Protein AF-A0A2E8KBR9-F1 (afdb_monomer_lite)

Structure (mmCIF, N/CA/C/O backbone):
data_AF-A0A2E8KBR9-F1
#
_entry.id   AF-A0A2E8KBR9-F1
#
loop_
_atom_site.group_PDB
_atom_site.id
_atom_site.type_symbol
_atom_site.label_atom_id
_atom_site.label_alt_id
_atom_site.label_comp_id
_atom_site.label_asym_id
_atom_site.label_entity_id
_atom_site.label_seq_id
_atom_site.pdbx_PDB_ins_code
_atom_site.Cartn_x
_atom_site.Cartn_y
_atom_site.Cartn_z
_atom_site.occupancy
_atom_site.B_iso_or_equiv
_atom_site.auth_seq_id
_atom_site.auth_comp_id
_atom_site.auth_asym_id
_atom_site.auth_atom_id
_atom_site.pdbx_PDB_model_num
ATOM 1 N N . MET A 1 1 ? 1.069 -12.511 -8.584 1.00 47.69 1 MET A N 1
ATOM 2 C CA . MET A 1 1 ? 0.709 -11.180 -8.049 1.00 47.69 1 MET A CA 1
ATOM 3 C C . MET A 1 1 ? 1.315 -10.931 -6.672 1.00 47.69 1 MET A C 1
ATOM 5 O O . MET A 1 1 ? 1.448 -9.773 -6.313 1.00 47.69 1 MET A O 1
ATOM 9 N N . ASP A 1 2 ? 1.726 -11.966 -5.930 1.00 43.69 2 ASP A N 1
ATOM 10 C CA . ASP A 1 2 ? 2.171 -11.793 -4.537 1.00 43.69 2 ASP A CA 1
ATOM 11 C C . ASP A 1 2 ? 3.597 -11.231 -4.379 1.00 43.69 2 ASP A C 1
ATOM 13 O O . ASP A 1 2 ? 3.884 -10.569 -3.392 1.00 43.69 2 ASP A O 1
ATOM 17 N N . LEU A 1 3 ? 4.471 -11.381 -5.381 1.00 49.12 3 LEU A N 1
ATOM 18 C CA . LEU A 1 3 ? 5.871 -10.926 -5.304 1.00 49.12 3 LEU A CA 1
ATOM 19 C C . LEU A 1 3 ? 6.063 -9.403 -5.461 1.00 49.12 3 LEU A C 1
ATOM 21 O O . LEU A 1 3 ? 7.118 -8.882 -5.132 1.00 49.12 3 LEU A O 1
ATOM 25 N N . GLN A 1 4 ? 5.064 -8.667 -5.960 1.00 49.97 4 GLN A N 1
ATOM 26 C CA . GLN A 1 4 ? 5.189 -7.219 -6.225 1.00 49.97 4 GLN A CA 1
ATOM 27 C C . GLN A 1 4 ? 4.837 -6.346 -5.012 1.00 49.97 4 GLN A C 1
ATOM 29 O O . GLN A 1 4 ? 5.012 -5.130 -5.052 1.00 49.97 4 GLN A O 1
ATOM 34 N N . ILE A 1 5 ? 4.328 -6.955 -3.940 1.00 55.50 5 ILE A N 1
ATOM 35 C CA . ILE A 1 5 ? 3.918 -6.259 -2.717 1.00 55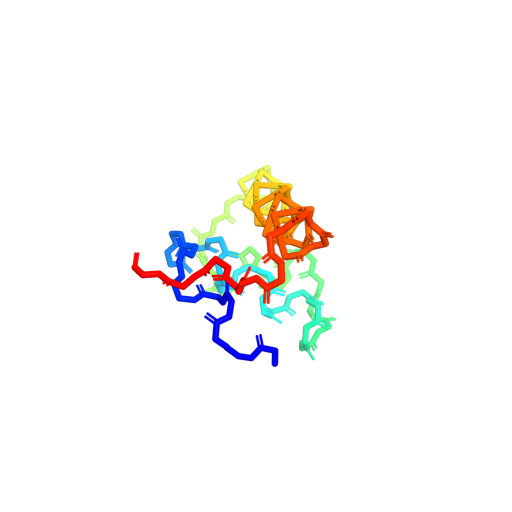.50 5 ILE A CA 1
ATOM 36 C C . ILE A 1 5 ? 5.097 -6.103 -1.740 1.00 55.50 5 ILE A C 1
ATOM 38 O O . ILE A 1 5 ? 5.076 -5.186 -0.925 1.00 55.50 5 ILE A O 1
ATOM 42 N N . GLU A 1 6 ? 6.138 -6.934 -1.840 1.00 53.28 6 GLU A N 1
ATOM 43 C CA . GLU A 1 6 ? 7.272 -6.937 -0.899 1.00 53.28 6 GLU A CA 1
ATOM 44 C C . GLU A 1 6 ? 8.230 -5.742 -1.071 1.00 53.28 6 GLU A C 1
ATOM 46 O O . GLU A 1 6 ? 8.820 -5.289 -0.095 1.00 53.28 6 GLU A O 1
ATOM 51 N N . GLU A 1 7 ? 8.322 -5.168 -2.276 1.00 61.81 7 GLU A N 1
ATOM 52 C CA . GLU A 1 7 ? 9.097 -3.943 -2.569 1.00 61.81 7 GLU A CA 1
ATOM 53 C C . GLU A 1 7 ? 8.406 -2.663 -2.066 1.00 61.81 7 GLU A C 1
ATOM 55 O O . GLU A 1 7 ? 9.013 -1.596 -1.936 1.00 61.81 7 GLU A O 1
ATOM 60 N N . LEU A 1 8 ? 7.101 -2.741 -1.798 1.00 65.19 8 LEU A N 1
ATOM 61 C CA . LEU A 1 8 ? 6.354 -1.614 -1.268 1.00 65.19 8 LEU A CA 1
ATOM 62 C C . LEU A 1 8 ? 6.647 -1.467 0.228 1.00 65.19 8 LEU A C 1
ATOM 64 O O . LEU A 1 8 ? 6.652 -2.458 0.958 1.00 65.19 8 LEU A O 1
ATOM 68 N N . PRO A 1 9 ? 6.776 -0.230 0.748 1.00 81.06 9 PRO A N 1
ATOM 69 C CA . PRO A 1 9 ? 6.744 -0.007 2.188 1.00 81.06 9 PRO A CA 1
ATOM 70 C C . PRO A 1 9 ? 5.538 -0.732 2.792 1.00 81.06 9 PRO A C 1
ATOM 72 O O . PRO A 1 9 ? 4.438 -0.596 2.258 1.00 81.06 9 PRO A O 1
ATOM 75 N N . ALA A 1 10 ? 5.728 -1.477 3.887 1.00 82.94 10 ALA A N 1
ATOM 76 C CA . ALA A 1 10 ? 4.759 -2.461 4.395 1.00 82.94 10 ALA A CA 1
ATOM 77 C C . ALA A 1 10 ? 3.298 -1.964 4.423 1.00 82.94 10 ALA A C 1
ATOM 79 O O . ALA A 1 10 ? 2.380 -2.678 4.026 1.00 82.94 10 ALA A O 1
ATOM 80 N N . LEU A 1 11 ? 3.078 -0.702 4.809 1.00 89.69 11 LEU A N 1
ATOM 81 C CA . LEU A 1 11 ? 1.750 -0.081 4.809 1.00 89.69 11 LEU A CA 1
ATOM 82 C C . LEU A 1 11 ? 1.142 0.103 3.410 1.00 89.69 11 LEU A C 1
ATOM 84 O O . LEU A 1 11 ? -0.061 -0.073 3.253 1.00 89.69 11 LEU A O 1
ATOM 88 N N . GLN A 1 12 ? 1.928 0.448 2.392 1.00 91.44 12 GLN A N 1
ATOM 89 C CA . GLN A 1 12 ? 1.458 0.577 1.007 1.00 91.44 12 GLN A CA 1
ATOM 90 C C . GLN A 1 12 ? 1.042 -0.782 0.444 1.00 91.44 12 GLN A C 1
ATOM 92 O O . GLN A 1 12 ? -0.034 -0.893 -0.142 1.00 91.44 12 GLN A O 1
ATOM 97 N N . GLY A 1 13 ? 1.859 -1.810 0.687 1.00 91.12 13 GLY A N 1
ATOM 98 C CA . GLY A 1 13 ? 1.567 -3.179 0.282 1.00 91.12 13 GLY A CA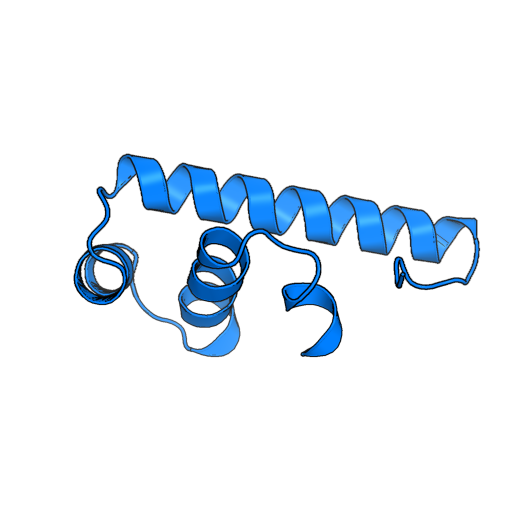 1
ATOM 99 C C . GLY A 1 13 ? 0.304 -3.731 0.946 1.00 91.12 13 GLY A C 1
ATOM 100 O O . GLY A 1 13 ? -0.607 -4.194 0.258 1.00 91.12 13 GLY A O 1
ATOM 101 N N . ALA A 1 14 ? 0.194 -3.584 2.270 1.00 93.56 14 ALA A N 1
ATOM 102 C CA . ALA A 1 14 ? -0.992 -3.983 3.026 1.00 93.56 14 ALA A CA 1
ATOM 103 C C . ALA A 1 14 ? -2.252 -3.236 2.559 1.00 93.56 14 ALA A C 1
ATOM 105 O O . ALA A 1 14 ? -3.289 -3.855 2.320 1.00 93.56 14 ALA A O 1
ATOM 106 N N . THR A 1 15 ? -2.153 -1.917 2.357 1.00 95.50 15 THR A N 1
ATOM 107 C CA . THR A 1 15 ? -3.269 -1.096 1.857 1.00 95.50 15 THR A CA 1
ATOM 108 C C . THR A 1 15 ? -3.730 -1.562 0.474 1.00 95.50 15 THR A C 1
ATOM 110 O O . THR A 1 15 ? -4.933 -1.666 0.225 1.00 95.50 15 THR A O 1
ATOM 113 N N . LEU A 1 16 ? -2.791 -1.857 -0.431 1.00 93.31 16 LEU A N 1
ATOM 114 C CA . LEU A 1 16 ? -3.102 -2.329 -1.779 1.00 93.31 16 LEU A CA 1
ATOM 115 C C . LEU A 1 16 ? -3.739 -3.724 -1.756 1.00 93.31 16 LEU A C 1
ATOM 117 O O . LEU A 1 16 ? -4.745 -3.927 -2.428 1.00 93.31 16 LEU A O 1
ATOM 121 N N . SER A 1 17 ? -3.212 -4.657 -0.956 1.00 93.62 17 SER A N 1
ATOM 122 C CA . SER A 1 17 ? -3.776 -6.006 -0.813 1.00 93.62 17 SER A CA 1
ATOM 123 C C . SER A 1 17 ? -5.205 -5.969 -0.265 1.00 93.62 17 SER A C 1
ATOM 125 O O . SER A 1 17 ? -6.117 -6.540 -0.868 1.00 93.62 17 SER A O 1
ATOM 127 N N . LEU A 1 18 ? -5.430 -5.236 0.832 1.00 95.56 18 LEU A N 1
ATOM 128 C CA . LEU A 1 18 ? -6.760 -5.104 1.432 1.00 95.56 18 LEU A CA 1
ATOM 129 C C . LEU A 1 18 ? -7.771 -4.517 0.439 1.00 95.56 18 LEU A C 1
ATOM 131 O O . LEU A 1 18 ? -8.924 -4.944 0.405 1.00 95.56 18 LEU A O 1
ATOM 135 N N . ARG A 1 19 ? -7.343 -3.564 -0.396 1.00 95.62 19 ARG A N 1
ATOM 136 C CA . ARG A 1 19 ? -8.224 -2.924 -1.372 1.00 95.62 19 ARG A CA 1
ATOM 137 C C . ARG A 1 19 ? -8.468 -3.765 -2.625 1.00 95.62 19 ARG A C 1
ATOM 139 O O . ARG A 1 19 ? -9.618 -3.933 -3.011 1.00 95.62 19 ARG A O 1
ATOM 146 N N . GLU A 1 20 ? -7.410 -4.215 -3.289 1.00 92.69 20 GLU A N 1
ATOM 147 C CA . GLU A 1 20 ? -7.481 -4.793 -4.640 1.00 92.69 20 GLU A CA 1
ATOM 148 C C . GLU A 1 20 ? -7.667 -6.315 -4.621 1.00 92.69 20 GLU A C 1
ATOM 150 O O . GLU A 1 20 ? -8.345 -6.854 -5.490 1.00 92.69 20 GLU A O 1
ATOM 155 N N . GLN A 1 21 ? -7.093 -7.019 -3.637 1.00 91.38 21 GLN A N 1
ATOM 156 C CA . GLN A 1 21 ? -7.230 -8.478 -3.529 1.00 91.38 21 GLN A CA 1
ATOM 157 C C . GLN A 1 21 ? -8.426 -8.874 -2.659 1.00 91.38 21 GLN A C 1
ATOM 159 O O . GLN A 1 21 ? -9.125 -9.832 -2.972 1.00 91.38 21 GLN A O 1
ATOM 164 N N . GLN A 1 22 ? -8.656 -8.143 -1.566 1.00 95.62 22 GLN A N 1
ATOM 165 C CA . GLN A 1 22 ? -9.663 -8.504 -0.560 1.00 95.62 22 GLN A CA 1
ATOM 166 C C . GLN A 1 22 ? -10.950 -7.668 -0.662 1.00 95.62 22 GLN A C 1
ATOM 168 O O . GLN A 1 22 ? -11.971 -8.048 -0.098 1.00 95.62 22 GLN A O 1
ATOM 173 N N . GLY A 1 23 ? -10.933 -6.555 -1.404 1.00 95.69 23 GLY A N 1
ATOM 174 C CA . GLY A 1 23 ? -12.131 -5.762 -1.696 1.00 95.69 23 GLY A CA 1
ATOM 175 C C . GLY A 1 23 ? -12.662 -4.912 -0.535 1.00 95.69 23 GLY A C 1
ATOM 176 O O . GLY A 1 23 ? -13.809 -4.470 -0.596 1.00 95.69 23 GLY A O 1
ATOM 177 N N . TYR A 1 24 ? -11.865 -4.658 0.509 1.00 97.75 24 TYR A N 1
ATOM 178 C CA . TYR A 1 24 ? -12.291 -3.834 1.645 1.00 97.75 24 TYR A CA 1
ATOM 179 C C . TYR A 1 24 ? -12.568 -2.376 1.252 1.00 97.75 24 TYR A C 1
ATOM 181 O O . TYR A 1 24 ? -11.925 -1.794 0.364 1.00 97.75 24 TYR A O 1
ATOM 189 N N . SER A 1 25 ? -13.514 -1.751 1.960 1.00 97.19 25 SER A N 1
ATOM 190 C CA . SER A 1 25 ? -13.786 -0.321 1.814 1.00 97.19 25 SER A CA 1
ATOM 191 C C . SER A 1 25 ? -12.647 0.520 2.403 1.00 97.19 25 SER A C 1
ATOM 193 O O . SER A 1 25 ? -11.858 0.048 3.218 1.00 97.19 25 SER A O 1
ATOM 195 N N . LEU A 1 26 ? -12.556 1.802 2.024 1.00 95.19 26 LEU A N 1
ATOM 196 C CA . LEU A 1 26 ? -11.546 2.692 2.617 1.00 95.19 26 LEU A CA 1
ATOM 197 C C . LEU A 1 26 ? -11.727 2.833 4.131 1.00 95.19 26 LEU A C 1
ATOM 199 O O . LEU A 1 26 ? -10.733 2.892 4.843 1.00 95.19 26 LEU A O 1
ATOM 203 N N . ALA A 1 27 ? -12.973 2.853 4.610 1.00 96.69 27 ALA A N 1
ATOM 204 C CA . ALA A 1 27 ? -13.273 2.949 6.032 1.00 96.69 27 ALA A CA 1
ATOM 205 C C . ALA A 1 27 ? -12.792 1.706 6.796 1.00 96.69 27 ALA A C 1
ATOM 207 O O . ALA A 1 27 ? -12.157 1.843 7.839 1.00 96.69 27 ALA A O 1
ATOM 208 N N . ASP A 1 28 ? -13.017 0.510 6.246 1.00 97.75 28 ASP A N 1
ATOM 209 C CA . ASP A 1 28 ? -12.533 -0.734 6.856 1.00 97.75 28 ASP A CA 1
ATOM 210 C C . ASP A 1 28 ? -11.006 -0.760 6.896 1.00 97.75 28 ASP A C 1
ATOM 212 O O . ASP A 1 28 ? -10.418 -1.085 7.921 1.00 97.75 28 ASP A O 1
ATOM 216 N N . ILE A 1 29 ? -10.350 -0.333 5.814 1.00 97.25 29 ILE A N 1
ATOM 217 C CA . ILE A 1 29 ? -8.886 -0.264 5.740 1.00 97.25 29 ILE A CA 1
ATOM 218 C C . ILE A 1 29 ? -8.317 0.721 6.769 1.00 97.25 29 ILE A C 1
ATOM 220 O O . ILE A 1 29 ? -7.320 0.402 7.413 1.00 97.25 29 ILE A O 1
ATOM 224 N N . CYS A 1 30 ? -8.945 1.889 6.961 1.00 97.31 30 CYS A N 1
ATOM 225 C CA . CYS A 1 30 ? -8.557 2.836 8.012 1.00 97.31 30 CYS A CA 1
ATOM 226 C C . CYS A 1 30 ? -8.586 2.188 9.398 1.00 97.31 30 CYS A C 1
ATOM 228 O O . CYS A 1 30 ? -7.653 2.374 10.175 1.00 97.31 30 CYS A O 1
ATOM 230 N N . ASN A 1 31 ? -9.641 1.422 9.688 1.00 97.12 31 ASN A N 1
ATOM 231 C CA . ASN A 1 31 ? -9.809 0.746 10.971 1.00 97.12 31 ASN A CA 1
ATOM 232 C C . ASN A 1 31 ? -8.808 -0.405 11.148 1.00 97.12 31 ASN A C 1
ATOM 234 O O . ASN A 1 31 ? -8.241 -0.551 12.222 1.00 97.12 31 ASN A O 1
ATOM 238 N N . ILE A 1 32 ? -8.568 -1.198 10.100 1.00 96.94 32 ILE A N 1
ATOM 239 C CA . ILE A 1 32 ? -7.645 -2.345 10.127 1.00 96.94 32 ILE A CA 1
ATOM 240 C C . ILE A 1 32 ? -6.192 -1.892 10.300 1.00 96.94 32 ILE A C 1
ATOM 242 O O . ILE A 1 32 ? -5.432 -2.524 11.026 1.00 96.94 32 ILE A O 1
ATOM 246 N N . LEU A 1 33 ? -5.794 -0.827 9.602 1.00 95.94 33 LEU A N 1
ATOM 247 C CA . LEU A 1 33 ? -4.411 -0.342 9.585 1.00 95.94 33 LEU A CA 1
ATOM 248 C C . LEU A 1 33 ? -4.153 0.797 10.581 1.00 95.94 33 LEU A C 1
ATOM 250 O O . LEU A 1 33 ? -3.036 1.304 10.623 1.00 95.94 33 LEU A O 1
ATOM 254 N N . GLU A 1 34 ? -5.168 1.210 11.344 1.00 96.75 34 GLU A N 1
ATOM 255 C CA . GLU A 1 34 ? -5.108 2.306 12.321 1.00 96.75 34 GLU A CA 1
ATOM 256 C C . GLU A 1 34 ? -4.558 3.620 11.733 1.00 96.75 34 GLU A C 1
ATOM 258 O O . GLU A 1 34 ? -3.716 4.312 12.309 1.00 96.75 34 GLU A O 1
ATOM 263 N N . VAL A 1 35 ? -5.044 3.989 10.547 1.00 95.12 35 VAL A N 1
ATOM 264 C CA . VAL A 1 35 ? -4.619 5.195 9.820 1.00 95.12 35 VAL A CA 1
ATOM 265 C C . VAL A 1 35 ? -5.807 6.061 9.414 1.00 95.12 35 VAL A C 1
ATOM 267 O O . VAL A 1 35 ? -6.941 5.604 9.308 1.00 95.12 35 VAL A O 1
ATOM 270 N N . SER A 1 36 ? -5.544 7.339 9.137 1.00 96.38 36 SER A N 1
ATOM 271 C CA . SER A 1 36 ? -6.570 8.245 8.618 1.00 96.38 36 SER A CA 1
ATOM 272 C C . SER A 1 36 ? -6.931 7.936 7.163 1.00 96.38 36 SER A C 1
ATOM 274 O O . SER A 1 36 ? -6.102 7.467 6.379 1.00 96.38 36 SER A O 1
ATOM 276 N N . GLU A 1 37 ? -8.148 8.304 6.758 1.00 94.62 37 GLU A N 1
ATOM 277 C CA . GLU A 1 37 ? -8.617 8.130 5.376 1.00 94.62 37 GLU A CA 1
ATOM 278 C C . GLU A 1 37 ? -7.728 8.853 4.355 1.00 94.62 37 GLU A C 1
ATOM 280 O O . GLU A 1 37 ? -7.423 8.318 3.285 1.00 94.62 37 GLU A O 1
ATOM 285 N N . SER A 1 38 ? -7.239 10.044 4.706 1.00 95.69 38 SER A N 1
ATOM 286 C CA . SER A 1 38 ? -6.266 10.779 3.894 1.00 95.69 38 SER A CA 1
ATOM 287 C C . SER A 1 38 ? -4.982 9.975 3.686 1.00 95.69 38 SER A C 1
ATOM 289 O O . SER A 1 38 ? -4.470 9.925 2.567 1.00 95.69 38 SER A O 1
ATOM 291 N N . ASN A 1 39 ? -4.482 9.310 4.733 1.00 95.88 39 ASN A N 1
ATOM 292 C CA . ASN A 1 39 ? -3.286 8.479 4.634 1.00 95.88 39 ASN A CA 1
ATOM 293 C C . ASN A 1 39 ? -3.532 7.246 3.751 1.00 95.88 39 ASN A C 1
ATOM 295 O O . ASN A 1 39 ? -2.730 6.976 2.862 1.00 95.88 39 ASN A O 1
ATOM 299 N N . VAL A 1 40 ? -4.673 6.559 3.899 1.00 96.25 40 VAL A N 1
ATOM 300 C CA . VAL A 1 40 ? -5.046 5.412 3.043 1.00 96.25 40 VAL A CA 1
ATOM 301 C C . VAL A 1 40 ? -5.041 5.790 1.561 1.00 96.25 40 VAL A C 1
ATOM 303 O O . VAL A 1 40 ? -4.492 5.064 0.732 1.00 96.25 40 VAL A O 1
ATOM 306 N N . ARG A 1 41 ? -5.603 6.950 1.203 1.00 96.25 41 ARG A N 1
ATOM 307 C CA . ARG A 1 41 ? -5.616 7.426 -0.191 1.00 96.25 41 ARG A CA 1
ATOM 308 C C . ARG A 1 41 ? -4.202 7.659 -0.729 1.00 96.25 41 ARG A C 1
ATOM 310 O O . ARG A 1 41 ? -3.917 7.282 -1.866 1.00 96.25 41 ARG A O 1
ATOM 317 N N . VAL A 1 42 ? -3.312 8.237 0.083 1.00 96.19 42 VAL A N 1
ATOM 318 C CA . VAL A 1 42 ? -1.899 8.438 -0.280 1.00 96.19 42 VAL A CA 1
ATOM 319 C C . VAL A 1 42 ? -1.180 7.100 -0.445 1.00 96.19 42 VAL A C 1
ATOM 321 O O . VAL A 1 42 ? -0.462 6.917 -1.428 1.00 96.19 42 VAL A O 1
ATOM 324 N N . LEU A 1 43 ? -1.392 6.159 0.477 1.00 94.94 43 LEU A N 1
ATOM 325 C CA . LEU A 1 43 ? -0.801 4.822 0.425 1.00 94.94 43 LEU A CA 1
ATOM 326 C C . LEU A 1 43 ? -1.239 4.072 -0.839 1.00 94.94 43 LEU A C 1
ATOM 328 O O . LEU A 1 43 ? -0.381 3.560 -1.553 1.00 94.94 43 LEU A O 1
ATOM 332 N N . LEU A 1 44 ? -2.534 4.096 -1.180 1.00 94.56 44 LEU A N 1
ATOM 333 C CA . LEU A 1 44 ? -3.049 3.503 -2.421 1.00 94.56 44 LEU A CA 1
ATOM 334 C C . LEU A 1 44 ? -2.456 4.147 -3.670 1.00 94.56 44 LEU A C 1
ATOM 336 O O . LEU A 1 44 ? -2.081 3.446 -4.606 1.00 94.56 44 LEU A O 1
ATOM 340 N N . HIS A 1 45 ? -2.384 5.478 -3.705 1.00 93.56 45 HIS A N 1
ATOM 341 C CA . HIS A 1 45 ? -1.812 6.182 -4.848 1.00 93.56 45 HIS A CA 1
ATOM 342 C C . HIS A 1 45 ? -0.347 5.786 -5.069 1.00 93.56 45 HIS A C 1
ATOM 344 O O . HIS A 1 45 ? 0.03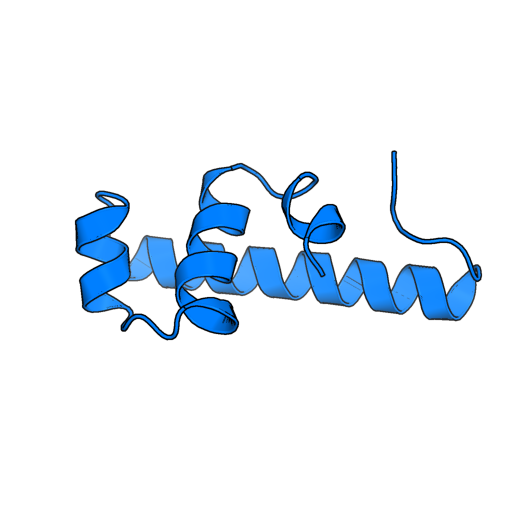7 5.433 -6.182 1.00 93.56 45 HIS A O 1
ATOM 350 N N . ARG A 1 46 ? 0.459 5.785 -4.001 1.00 92.88 46 ARG A N 1
ATOM 351 C CA . ARG A 1 46 ? 1.879 5.417 -4.072 1.00 92.88 46 ARG A CA 1
ATOM 352 C C . ARG A 1 46 ? 2.072 3.953 -4.462 1.00 92.88 46 ARG A C 1
ATOM 354 O O . ARG A 1 46 ? 2.875 3.679 -5.350 1.00 92.88 46 ARG A O 1
ATOM 361 N N . ALA A 1 47 ? 1.282 3.050 -3.880 1.00 91.31 47 ALA A N 1
ATOM 362 C CA . ALA A 1 47 ? 1.318 1.630 -4.208 1.00 91.31 47 ALA A CA 1
ATOM 363 C C . ALA A 1 47 ? 1.020 1.378 -5.697 1.00 91.31 47 ALA A C 1
ATOM 365 O O . ALA A 1 47 ? 1.763 0.668 -6.373 1.00 91.31 47 ALA A O 1
ATOM 366 N N . ARG A 1 48 ? -0.023 2.022 -6.239 1.00 91.69 48 ARG A N 1
ATOM 367 C CA . ARG A 1 48 ? -0.383 1.914 -7.663 1.00 91.69 48 ARG A CA 1
ATOM 368 C C . ARG A 1 48 ? 0.680 2.507 -8.583 1.00 91.69 48 ARG A C 1
ATOM 370 O O . ARG A 1 48 ? 0.982 1.900 -9.605 1.00 91.69 48 ARG A O 1
ATOM 377 N N . ASN A 1 49 ? 1.264 3.652 -8.227 1.00 91.19 49 ASN A N 1
ATOM 378 C CA . ASN A 1 49 ? 2.342 4.245 -9.022 1.00 91.19 49 ASN A CA 1
ATOM 379 C C . ASN A 1 49 ? 3.567 3.326 -9.084 1.00 91.19 49 ASN A C 1
ATOM 381 O O . ASN A 1 49 ? 4.143 3.155 -10.151 1.00 91.19 49 ASN A O 1
ATOM 385 N N . SER A 1 50 ? 3.954 2.712 -7.964 1.00 86.69 50 SER A N 1
ATOM 386 C CA . SER A 1 50 ? 5.071 1.762 -7.932 1.00 86.69 50 SER A CA 1
ATOM 387 C C . SER A 1 50 ? 4.791 0.526 -8.799 1.00 86.69 50 SER A C 1
ATOM 389 O O . SER A 1 50 ? 5.637 0.149 -9.611 1.00 86.69 50 SER A O 1
ATOM 391 N N . LEU A 1 51 ? 3.574 -0.033 -8.735 1.00 86.88 51 LEU A N 1
ATOM 392 C CA . LEU A 1 51 ? 3.162 -1.130 -9.617 1.00 86.88 51 LEU A CA 1
ATOM 393 C C . LEU A 1 51 ? 3.218 -0.726 -11.097 1.00 86.88 51 LEU A C 1
ATOM 395 O O . LEU A 1 51 ? 3.700 -1.493 -11.928 1.00 86.88 51 LEU A O 1
ATOM 399 N N . PHE A 1 52 ? 2.757 0.482 -11.427 1.00 89.31 52 PHE A N 1
ATOM 400 C CA . PHE A 1 52 ? 2.795 0.999 -12.792 1.00 89.31 52 PHE A CA 1
ATOM 401 C C . PHE A 1 52 ? 4.230 1.126 -13.317 1.00 89.31 52 PHE A C 1
ATOM 403 O O . PHE A 1 52 ? 4.518 0.661 -14.416 1.00 89.31 52 PHE A O 1
ATOM 410 N N . LEU A 1 53 ? 5.142 1.681 -12.514 1.00 87.56 53 LEU A N 1
ATOM 411 C CA . LEU A 1 53 ? 6.562 1.782 -12.863 1.00 87.56 53 LEU A CA 1
ATOM 412 C C . LEU A 1 53 ? 7.203 0.403 -13.059 1.00 87.56 53 LEU A C 1
ATOM 414 O O . LEU A 1 53 ? 8.022 0.230 -13.958 1.00 87.56 53 LEU A O 1
ATOM 418 N N . CYS A 1 54 ? 6.806 -0.589 -12.258 1.00 85.69 54 CYS A N 1
ATOM 419 C CA . CYS A 1 54 ? 7.273 -1.964 -12.414 1.00 85.69 54 CYS A CA 1
ATOM 420 C C . CYS A 1 54 ? 6.801 -2.593 -13.729 1.00 85.69 54 CYS A C 1
ATOM 422 O O . CYS A 1 54 ? 7.596 -3.183 -14.459 1.00 85.69 54 CYS A O 1
ATOM 424 N N . ILE A 1 55 ? 5.525 -2.411 -14.074 1.00 88.31 55 ILE A N 1
ATOM 425 C CA . ILE A 1 55 ? 4.978 -2.870 -15.355 1.00 88.31 55 ILE A CA 1
ATOM 426 C C . ILE A 1 55 ? 5.695 -2.179 -16.519 1.00 88.31 55 ILE A C 1
ATOM 428 O O . ILE A 1 55 ? 6.064 -2.840 -17.487 1.00 88.31 55 ILE A O 1
ATOM 432 N N . GLU A 1 56 ? 5.923 -0.869 -16.427 1.00 88.94 56 GLU A N 1
ATOM 433 C CA . GLU A 1 56 ? 6.634 -0.108 -17.456 1.00 88.94 56 GLU A CA 1
ATOM 434 C C . GLU A 1 56 ? 8.081 -0.594 -17.625 1.00 88.94 56 GLU A C 1
ATOM 436 O O . GLU A 1 56 ? 8.556 -0.746 -18.752 1.00 88.94 56 GLU A O 1
ATOM 441 N N . HIS A 1 57 ? 8.780 -0.867 -16.522 1.00 86.31 57 HIS A N 1
ATOM 442 C CA . HIS A 1 57 ? 10.120 -1.442 -16.556 1.00 86.31 57 HIS A CA 1
ATOM 443 C C . HIS A 1 57 ? 10.112 -2.806 -17.247 1.00 86.31 57 HIS A C 1
ATOM 445 O O . HIS A 1 57 ? 10.836 -2.983 -18.223 1.00 86.31 57 HIS A O 1
ATOM 451 N N . PHE A 1 58 ? 9.225 -3.713 -16.828 1.00 87.19 58 PHE A N 1
ATOM 452 C CA . PHE A 1 58 ? 9.092 -5.041 -17.427 1.00 87.19 58 PHE A CA 1
ATOM 453 C C . PHE A 1 58 ? 8.802 -4.977 -18.928 1.00 87.19 58 PHE A C 1
ATOM 455 O O . PHE A 1 58 ? 9.400 -5.708 -19.711 1.00 87.19 58 PHE A O 1
ATOM 462 N N . GLN A 1 59 ? 7.927 -4.068 -19.361 1.00 88.56 59 GLN A N 1
ATOM 463 C CA . GLN A 1 59 ? 7.637 -3.872 -20.783 1.00 88.56 59 GLN A CA 1
ATOM 464 C C . GLN A 1 59 ? 8.857 -3.396 -21.586 1.00 88.56 59 GLN A C 1
ATOM 466 O O . GLN A 1 59 ? 8.944 -3.688 -22.777 1.00 88.56 59 GLN A O 1
ATOM 471 N N . LYS A 1 60 ? 9.789 -2.665 -20.960 1.00 88.31 60 LYS A N 1
ATOM 472 C CA . LYS A 1 60 ? 10.999 -2.139 -21.612 1.00 88.31 60 LYS A CA 1
ATOM 473 C C . LYS A 1 60 ? 12.175 -3.112 -21.581 1.00 88.31 60 LYS A C 1
ATOM 475 O O . LYS A 1 60 ? 12.915 -3.177 -22.558 1.00 88.31 60 LYS A O 1
ATOM 480 N N . THR A 1 61 ? 12.384 -3.813 -20.470 1.00 88.25 61 THR A N 1
ATOM 481 C CA . THR A 1 61 ? 13.578 -4.642 -20.232 1.00 88.25 61 THR A CA 1
ATOM 482 C C . THR A 1 61 ? 13.308 -6.138 -20.367 1.00 88.25 61 THR A C 1
ATOM 484 O O . THR A 1 61 ? 14.242 -6.901 -20.584 1.00 88.25 61 THR A O 1
ATOM 487 N N . GLY A 1 62 ? 12.047 -6.567 -20.264 1.00 87.00 62 GLY A N 1
ATOM 488 C CA . GLY A 1 62 ? 11.670 -7.977 -20.142 1.00 87.00 62 GLY A CA 1
ATOM 489 C C . GLY A 1 62 ? 11.956 -8.574 -18.759 1.00 87.00 62 GLY A C 1
ATOM 490 O O . GLY A 1 62 ? 11.710 -9.760 -18.548 1.00 87.00 62 GLY A O 1
ATOM 491 N N . GLU A 1 63 ? 12.455 -7.772 -17.815 1.00 83.00 63 GLU A N 1
ATOM 492 C CA . GLU A 1 63 ? 12.814 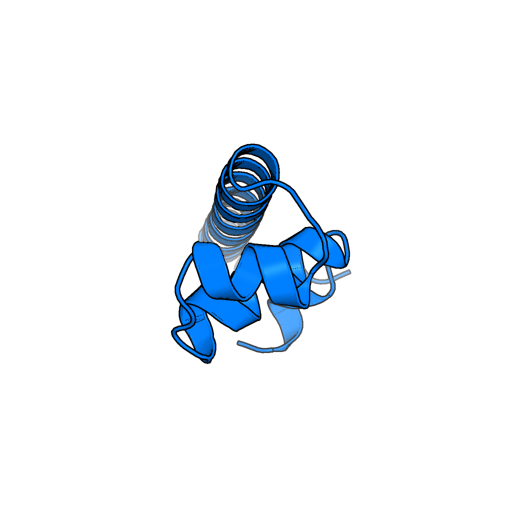-8.190 -16.460 1.00 83.00 63 GLU A CA 1
ATOM 493 C C . GLU A 1 63 ? 11.831 -7.595 -15.450 1.00 83.00 63 GLU A C 1
ATOM 495 O O . GLU A 1 63 ? 11.416 -6.441 -15.562 1.00 83.00 63 GLU A O 1
ATOM 500 N N . CYS A 1 64 ? 11.405 -8.384 -14.463 1.00 77.38 64 CYS A N 1
ATOM 501 C CA . CYS A 1 64 ? 10.573 -7.857 -13.383 1.00 77.38 64 CYS A CA 1
ATOM 502 C C . CYS A 1 64 ? 11.420 -6.935 -12.499 1.00 77.38 64 CYS A C 1
ATOM 504 O O . CYS A 1 64 ? 12.593 -7.229 -12.268 1.00 77.38 64 CYS A O 1
ATOM 506 N N . CYS A 1 65 ? 10.827 -5.865 -11.949 1.00 70.00 65 CYS A N 1
ATOM 507 C CA . CYS A 1 65 ? 11.458 -5.126 -10.852 1.00 70.00 65 CYS A CA 1
ATOM 508 C C . CYS A 1 65 ? 11.511 -6.035 -9.625 1.00 70.00 65 CYS A C 1
ATOM 510 O O . CYS A 1 65 ? 10.591 -6.059 -8.814 1.00 70.00 65 CYS A O 1
ATOM 512 N N . THR A 1 66 ? 12.550 -6.848 -9.555 1.00 60.47 66 THR A N 1
ATOM 513 C CA . THR A 1 66 ? 12.852 -7.729 -8.438 1.00 60.47 66 THR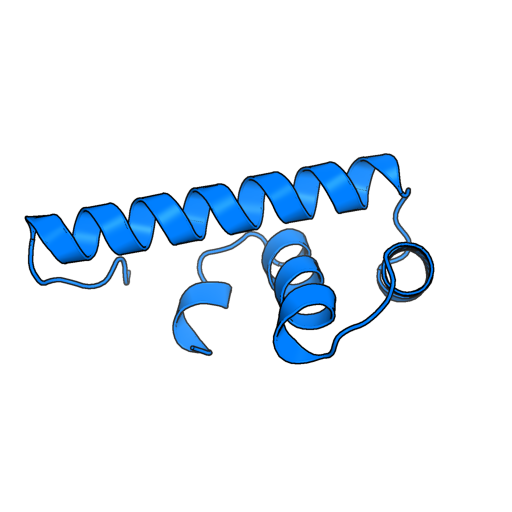 A CA 1
ATOM 514 C C . THR A 1 66 ? 14.322 -7.546 -8.121 1.00 60.47 66 THR A C 1
ATOM 516 O O . THR A 1 66 ? 15.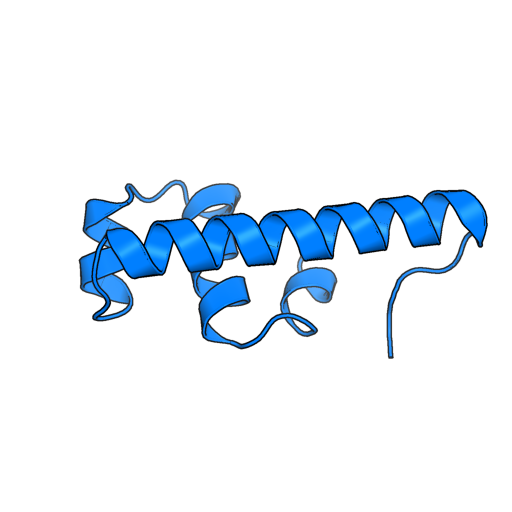157 -8.061 -8.874 1.00 60.47 66 THR A O 1
ATOM 519 N N . ARG A 1 67 ? 14.631 -6.826 -7.036 1.00 49.19 67 ARG A N 1
ATOM 520 C CA . ARG A 1 67 ? 15.792 -7.106 -6.187 1.00 49.19 67 ARG A CA 1
ATOM 521 C C . ARG A 1 67 ? 15.823 -6.289 -4.904 1.00 49.19 67 ARG A C 1
ATOM 523 O O . ARG A 1 67 ? 15.888 -5.047 -5.017 1.00 49.19 67 ARG A O 1
#

Foldseek 3Di:
DVQLLVPQDVLLSLLCCCCPVVPDDLVVSCVVVVHDSVVSVVSPVVSVVSVVVQVVCCVVPVDGPDD

Secondary structure (DSSP, 8-state):
-GGGSTTS-HHHHHHHIIIIIS---HHHHHHHHT--HHHHHHHHHHHHHHHHHHHHHHHHHSS-S--

Sequence (67 aa):
MDLQIEELPALQGATLSLREQQGYSLADICNILEVSESNVRVLLHRARNSLFLCIEHFQKTGECCTR

Radius of gyration: 12.64 Å; chains: 1; bounding box: 30×23×34 Å

pLDDT: mean 86.07, std 14.74, range [43.69, 97.75]